Protein AF-A0A839RV53-F1 (afdb_monomer_lite)

Structure (mmCIF, N/CA/C/O backbone):
data_AF-A0A839RV53-F1
#
_entry.id   AF-A0A839RV53-F1
#
loop_
_atom_site.group_PDB
_atom_site.id
_atom_site.type_symbol
_atom_site.label_atom_id
_atom_site.label_alt_id
_atom_site.label_comp_id
_atom_site.label_asym_id
_atom_site.label_entity_id
_atom_site.label_seq_id
_atom_site.pdbx_PDB_ins_code
_atom_site.Cartn_x
_atom_site.Cartn_y
_atom_site.Cartn_z
_atom_site.occupancy
_atom_site.B_iso_or_equiv
_atom_site.auth_seq_id
_atom_site.auth_comp_id
_atom_site.auth_asym_id
_atom_site.auth_atom_id
_atom_site.pdbx_PDB_model_num
ATOM 1 N N . MET A 1 1 ? 11.756 -8.409 -1.465 1.00 58.66 1 MET A N 1
ATOM 2 C CA . MET A 1 1 ? 12.170 -7.596 -2.632 1.00 58.66 1 MET A CA 1
ATOM 3 C C . MET A 1 1 ? 13.179 -8.394 -3.461 1.00 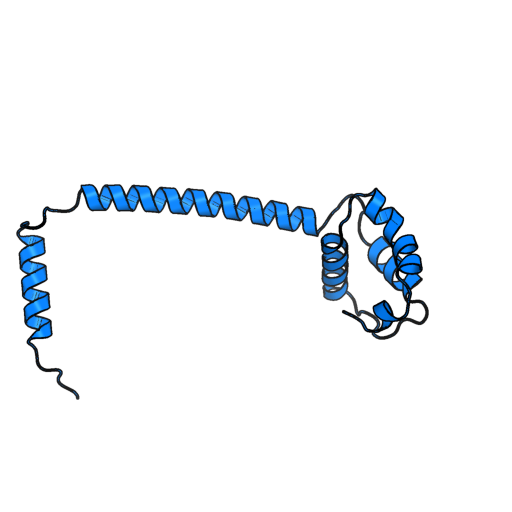58.66 1 MET A C 1
ATOM 5 O O . MET A 1 1 ? 14.155 -8.849 -2.869 1.00 58.66 1 MET A O 1
ATOM 9 N N . PRO A 1 2 ? 12.946 -8.627 -4.766 1.00 64.12 2 PRO A N 1
ATOM 10 C CA . PRO A 1 2 ? 13.819 -9.462 -5.598 1.00 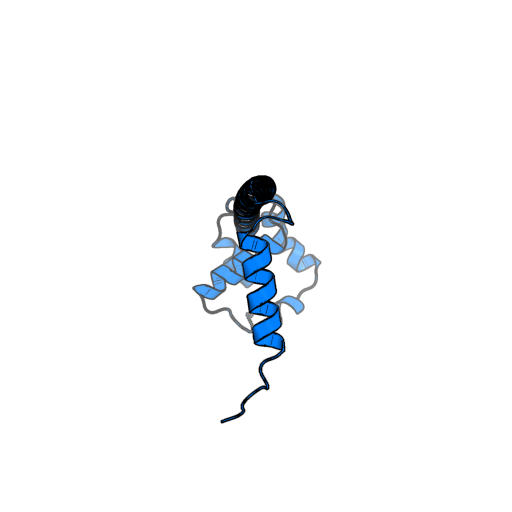64.12 2 PRO A CA 1
ATOM 11 C C . PRO A 1 2 ? 15.296 -9.003 -5.653 1.00 64.12 2 PRO A C 1
ATOM 13 O O . PRO A 1 2 ? 15.554 -7.802 -5.769 1.00 64.12 2 PRO A O 1
ATOM 16 N N . PRO A 1 3 ? 16.283 -9.925 -5.634 1.00 69.31 3 PRO A N 1
ATOM 17 C CA . PRO A 1 3 ? 17.712 -9.581 -5.591 1.00 69.31 3 PRO A CA 1
ATOM 18 C C . PRO A 1 3 ? 18.219 -8.752 -6.779 1.00 69.31 3 PRO A C 1
ATOM 20 O O . PRO A 1 3 ? 19.126 -7.935 -6.625 1.00 69.31 3 PRO A O 1
ATOM 23 N N . TRP A 1 4 ? 17.632 -8.928 -7.967 1.00 74.56 4 TRP A N 1
ATOM 24 C CA . TRP A 1 4 ? 18.033 -8.208 -9.180 1.00 74.56 4 TRP A CA 1
ATOM 25 C C . TRP A 1 4 ? 17.764 -6.704 -9.114 1.00 74.56 4 TRP A C 1
ATOM 27 O O . TRP A 1 4 ? 18.450 -5.937 -9.788 1.00 74.56 4 TRP A O 1
ATOM 37 N N . ILE A 1 5 ? 16.839 -6.262 -8.258 1.00 68.44 5 ILE A N 1
ATOM 38 C CA . ILE A 1 5 ? 16.544 -4.836 -8.086 1.00 68.44 5 ILE A CA 1
ATOM 39 C C . ILE A 1 5 ? 17.759 -4.094 -7.505 1.00 68.44 5 ILE A C 1
ATOM 41 O O . ILE A 1 5 ? 18.023 -2.942 -7.845 1.00 68.44 5 ILE A O 1
ATOM 45 N N . ARG A 1 6 ? 18.578 -4.781 -6.700 1.00 70.94 6 ARG A N 1
ATOM 46 C CA . ARG A 1 6 ? 19.777 -4.208 -6.068 1.00 70.94 6 ARG A CA 1
ATOM 47 C C . ARG A 1 6 ? 20.990 -4.113 -7.000 1.00 70.94 6 ARG A C 1
ATOM 49 O O . ARG A 1 6 ? 21.972 -3.483 -6.628 1.00 70.94 6 ARG A O 1
ATOM 56 N N . ARG A 1 7 ? 20.945 -4.728 -8.192 1.00 77.75 7 ARG A N 1
ATOM 57 C CA . ARG A 1 7 ? 22.079 -4.752 -9.139 1.00 77.75 7 ARG A CA 1
ATOM 58 C C . ARG A 1 7 ? 22.288 -3.429 -9.881 1.00 77.75 7 ARG A C 1
ATOM 60 O O . ARG A 1 7 ? 23.376 -3.201 -10.397 1.00 77.75 7 ARG A O 1
ATOM 67 N N . HIS A 1 8 ? 21.270 -2.571 -9.948 1.00 81.88 8 HIS A N 1
ATOM 68 C CA . HIS A 1 8 ? 21.345 -1.285 -10.641 1.00 81.88 8 HIS A CA 1
ATOM 69 C C . HIS A 1 8 ? 21.382 -0.111 -9.659 1.00 81.88 8 HIS A C 1
ATOM 71 O O . HIS A 1 8 ? 20.738 -0.130 -8.610 1.00 81.88 8 HIS A O 1
ATOM 77 N N . GLY A 1 9 ? 22.136 0.929 -10.021 1.00 82.50 9 GLY A N 1
ATOM 78 C CA . GLY A 1 9 ? 22.252 2.152 -9.230 1.00 82.50 9 GLY A CA 1
ATOM 79 C C . GLY A 1 9 ? 20.980 3.007 -9.249 1.00 82.50 9 GLY A C 1
ATOM 80 O O . GLY A 1 9 ? 20.161 2.921 -10.167 1.00 82.50 9 GLY A O 1
ATOM 81 N N . LYS A 1 10 ? 20.850 3.891 -8.252 1.00 83.94 10 LYS A N 1
ATOM 82 C CA . LYS A 1 10 ? 19.685 4.776 -8.055 1.00 83.94 10 LYS A CA 1
ATOM 83 C C . LYS A 1 10 ? 19.319 5.577 -9.312 1.00 83.94 10 LYS A C 1
ATOM 85 O O . LYS A 1 10 ? 18.148 5.662 -9.654 1.00 83.94 10 LYS A O 1
ATOM 90 N N . THR A 1 11 ? 20.306 6.094 -10.045 1.00 87.62 11 THR A N 1
ATOM 91 C CA . THR A 1 11 ? 20.090 6.888 -11.269 1.00 87.62 11 THR A CA 1
ATOM 92 C C . THR A 1 11 ? 19.438 6.086 -12.396 1.00 87.62 11 THR A C 1
ATOM 94 O O . THR A 1 11 ? 18.625 6.619 -13.147 1.00 87.62 11 THR A O 1
ATOM 97 N N . ALA A 1 12 ? 19.773 4.799 -12.525 1.00 87.06 12 ALA A N 1
ATOM 98 C CA . ALA A 1 12 ? 19.181 3.940 -13.546 1.00 87.06 12 ALA A CA 1
ATOM 99 C C . ALA A 1 12 ? 17.702 3.665 -13.241 1.00 87.06 12 ALA A C 1
ATOM 101 O O . ALA A 1 12 ? 16.863 3.762 -14.134 1.00 87.06 12 ALA A O 1
ATOM 102 N N . TRP A 1 13 ? 17.379 3.417 -11.969 1.00 88.38 13 TRP A N 1
ATOM 103 C CA . TRP A 1 13 ? 15.998 3.271 -11.514 1.00 88.38 13 TRP A CA 1
ATOM 104 C C . TRP A 1 13 ? 15.198 4.565 -11.632 1.00 88.38 13 TRP A C 1
ATOM 106 O O . TRP A 1 13 ? 14.071 4.532 -12.112 1.00 88.38 13 TRP A O 1
ATOM 116 N N . ALA A 1 14 ? 15.793 5.710 -11.288 1.00 89.19 14 ALA A N 1
ATOM 117 C CA . ALA A 1 14 ? 15.137 7.009 -11.402 1.00 89.19 14 ALA A CA 1
ATOM 118 C C . ALA A 1 14 ? 14.647 7.286 -12.834 1.00 89.19 14 ALA A C 1
ATOM 120 O O . ALA A 1 14 ? 13.536 7.769 -13.013 1.00 89.19 14 ALA A O 1
ATOM 121 N N . ARG A 1 15 ? 15.421 6.910 -13.863 1.00 91.56 15 ARG A N 1
ATOM 122 C CA . ARG A 1 15 ? 14.995 7.052 -15.268 1.00 91.56 15 ARG A CA 1
ATOM 123 C C . ARG A 1 15 ? 13.798 6.174 -15.627 1.00 91.56 15 ARG A C 1
ATOM 125 O O . ARG A 1 15 ? 12.942 6.610 -16.386 1.00 91.56 15 ARG A O 1
ATOM 132 N N . VAL A 1 16 ? 13.748 4.948 -15.108 1.00 91.31 16 VAL A N 1
ATOM 133 C CA . VAL A 1 16 ? 12.625 4.026 -15.347 1.00 91.31 16 VAL A CA 1
ATOM 134 C C . VAL A 1 16 ? 11.356 4.526 -14.658 1.00 91.31 16 VAL A C 1
ATOM 136 O O . VAL A 1 16 ? 10.275 4.415 -15.226 1.00 91.31 16 VAL A O 1
ATOM 139 N N . LEU A 1 17 ? 11.498 5.093 -13.459 1.00 92.12 17 LEU A N 1
ATOM 140 C CA . LEU A 1 17 ? 10.383 5.534 -12.621 1.00 92.12 17 LEU A CA 1
ATOM 141 C C . LEU A 1 17 ? 9.908 6.963 -12.923 1.00 92.12 17 LEU A C 1
ATOM 143 O O . LEU A 1 17 ? 8.800 7.316 -12.534 1.00 92.12 17 LEU A O 1
ATOM 147 N N . ALA A 1 18 ? 10.700 7.776 -13.629 1.00 93.12 18 ALA A N 1
ATOM 148 C CA . ALA A 1 18 ? 10.371 9.172 -13.926 1.00 93.12 18 ALA A CA 1
ATOM 149 C C . ALA A 1 18 ? 8.960 9.390 -14.523 1.00 93.12 18 ALA A C 1
ATOM 151 O O . ALA A 1 18 ? 8.291 10.318 -14.072 1.00 93.12 18 ALA A O 1
ATOM 152 N N . PRO A 1 19 ? 8.457 8.556 -15.460 1.00 91.00 19 PRO A N 1
ATOM 153 C CA . PRO A 1 19 ? 7.095 8.710 -15.978 1.00 91.00 19 PRO A CA 1
ATOM 154 C C . PRO A 1 19 ? 6.010 8.508 -14.911 1.00 91.00 19 PRO A C 1
ATOM 156 O O . PRO A 1 19 ? 5.027 9.239 -14.889 1.00 91.00 19 PRO A O 1
ATOM 159 N N . PHE A 1 20 ? 6.208 7.559 -13.995 1.00 90.81 20 PHE A N 1
ATOM 160 C CA . PHE A 1 20 ? 5.267 7.259 -12.911 1.00 90.81 20 PHE A CA 1
ATOM 161 C C . PHE A 1 20 ? 5.263 8.378 -11.868 1.00 90.81 20 PHE A C 1
ATOM 163 O O . PHE A 1 20 ? 4.208 8.817 -11.428 1.00 90.81 20 PHE A O 1
ATOM 170 N N . VAL A 1 21 ? 6.440 8.924 -11.547 1.00 90.31 21 VAL A N 1
ATOM 171 C CA . VAL A 1 21 ? 6.549 10.102 -10.674 1.00 90.31 21 VAL A CA 1
ATOM 172 C C . VAL A 1 21 ? 5.857 11.317 -11.300 1.00 90.31 21 VAL A C 1
ATOM 174 O O . VAL A 1 21 ? 5.167 12.051 -10.599 1.00 90.31 21 VAL A O 1
ATOM 177 N N . ALA A 1 22 ? 5.984 11.518 -12.617 1.00 90.31 22 ALA A N 1
ATOM 178 C CA . ALA A 1 22 ? 5.246 12.565 -13.327 1.00 90.31 22 ALA A CA 1
ATOM 179 C C . ALA A 1 22 ? 3.722 12.343 -13.275 1.00 90.31 22 ALA A C 1
ATOM 181 O O . ALA A 1 22 ? 2.968 13.309 -13.196 1.00 90.31 22 ALA A O 1
ATOM 182 N N . ALA A 1 23 ? 3.279 11.083 -13.232 1.00 89.88 23 ALA A N 1
ATOM 183 C CA . ALA A 1 23 ? 1.897 10.685 -12.964 1.00 89.88 23 ALA A CA 1
ATOM 184 C C . ALA A 1 23 ? 1.533 10.672 -11.460 1.00 89.88 23 ALA A C 1
ATOM 186 O O . ALA A 1 23 ? 0.488 10.155 -11.078 1.00 89.88 23 ALA A O 1
ATOM 187 N N . GLN A 1 24 ? 2.375 11.249 -10.594 1.00 90.69 24 GLN A N 1
ATOM 188 C CA . GLN A 1 24 ? 2.172 11.340 -9.142 1.00 90.69 24 GLN A CA 1
ATOM 189 C C . GLN A 1 24 ? 2.080 9.992 -8.411 1.00 90.69 24 GLN A C 1
ATOM 191 O O . GLN A 1 24 ? 1.435 9.906 -7.360 1.00 90.69 24 GLN A O 1
ATOM 196 N N . TRP A 1 25 ? 2.716 8.951 -8.945 1.00 92.44 25 TRP A N 1
ATOM 197 C CA . TRP A 1 25 ? 2.915 7.699 -8.224 1.00 92.44 25 TRP A CA 1
ATOM 198 C C . TRP A 1 25 ? 4.002 7.866 -7.170 1.00 92.44 25 TRP A C 1
ATOM 200 O O . TRP A 1 25 ? 5.052 8.470 -7.426 1.00 92.44 25 TRP A O 1
ATOM 210 N N . ASP A 1 26 ? 3.773 7.278 -6.004 1.00 89.88 26 ASP A N 1
ATOM 211 C CA . ASP A 1 26 ? 4.773 7.167 -4.951 1.00 89.88 26 ASP A CA 1
ATOM 212 C C . ASP A 1 26 ? 5.402 5.760 -4.890 1.00 89.88 26 ASP A C 1
ATOM 214 O O . ASP A 1 26 ? 5.180 4.891 -5.738 1.00 89.88 26 ASP A O 1
ATOM 218 N N . ALA A 1 27 ? 6.268 5.537 -3.899 1.00 86.69 27 ALA A N 1
ATOM 219 C CA . ALA A 1 27 ? 6.924 4.245 -3.719 1.00 86.69 27 ALA A CA 1
ATOM 220 C C . ALA A 1 27 ? 5.944 3.121 -3.332 1.00 86.69 27 ALA A C 1
ATOM 222 O O . ALA A 1 27 ? 6.199 1.962 -3.672 1.00 86.69 27 ALA A O 1
ATOM 223 N N . ASP A 1 28 ? 4.848 3.451 -2.645 1.00 87.06 28 ASP A N 1
ATOM 224 C CA . ASP A 1 28 ? 3.835 2.485 -2.231 1.00 87.06 28 ASP A CA 1
ATOM 225 C C . ASP A 1 28 ? 2.997 2.045 -3.434 1.00 87.06 28 ASP A C 1
ATOM 227 O O . ASP A 1 28 ? 2.732 0.851 -3.567 1.00 87.06 28 ASP A O 1
ATOM 231 N N . ASP A 1 29 ? 2.657 2.964 -4.346 1.00 89.81 29 ASP A N 1
ATOM 232 C CA . ASP A 1 29 ? 1.956 2.654 -5.600 1.00 89.81 29 ASP A CA 1
ATOM 233 C C . ASP A 1 29 ? 2.758 1.646 -6.437 1.00 89.81 29 ASP A C 1
ATOM 235 O O . ASP A 1 29 ? 2.229 0.632 -6.894 1.00 89.81 29 ASP A O 1
ATOM 239 N N . ILE A 1 30 ? 4.073 1.859 -6.561 1.00 89.25 30 ILE A N 1
ATOM 240 C CA . ILE A 1 30 ? 4.977 0.930 -7.257 1.00 89.25 30 ILE A CA 1
ATOM 241 C C . ILE A 1 30 ? 5.038 -0.431 -6.546 1.00 89.25 30 ILE A C 1
ATOM 243 O O . ILE A 1 30 ? 5.066 -1.479 -7.196 1.00 89.25 30 ILE A O 1
ATOM 247 N N . ALA A 1 31 ? 5.082 -0.438 -5.211 1.00 87.88 31 ALA A N 1
ATOM 248 C CA . ALA A 1 31 ? 5.131 -1.670 -4.431 1.00 87.88 31 ALA A CA 1
ATOM 249 C C . ALA A 1 31 ? 3.816 -2.460 -4.490 1.00 87.88 31 ALA A C 1
ATOM 251 O O . ALA A 1 31 ? 3.849 -3.690 -4.441 1.00 87.88 31 ALA A O 1
ATOM 252 N N . GLU A 1 32 ? 2.675 -1.777 -4.562 1.00 89.31 32 GLU A N 1
ATOM 253 C CA . GLU A 1 32 ? 1.361 -2.393 -4.730 1.00 89.31 32 GLU A CA 1
ATOM 254 C C . GLU A 1 32 ? 1.189 -2.945 -6.144 1.00 89.31 32 GLU A C 1
ATOM 256 O O . GLU A 1 32 ? 0.882 -4.123 -6.279 1.00 89.31 32 GLU A O 1
ATOM 261 N N . ALA A 1 33 ? 1.517 -2.175 -7.186 1.00 90.12 33 ALA A N 1
ATOM 262 C CA . ALA A 1 33 ? 1.472 -2.653 -8.571 1.00 90.12 33 ALA A CA 1
ATOM 263 C C . ALA A 1 33 ? 2.316 -3.928 -8.765 1.00 90.12 33 ALA A C 1
ATOM 265 O O . ALA A 1 33 ? 1.894 -4.896 -9.392 1.00 90.12 33 ALA A O 1
ATOM 266 N N . LEU A 1 34 ? 3.506 -3.986 -8.158 1.00 88.69 34 LEU A N 1
ATOM 267 C CA . LEU A 1 34 ? 4.332 -5.196 -8.187 1.00 88.69 34 LEU A CA 1
ATOM 268 C C . LEU A 1 34 ? 3.720 -6.380 -7.428 1.00 88.69 34 LEU A C 1
ATOM 270 O O . LEU A 1 34 ? 3.925 -7.524 -7.839 1.00 88.69 34 LEU A O 1
ATOM 274 N N . ARG A 1 35 ? 3.024 -6.128 -6.314 1.00 88.38 35 ARG A N 1
ATOM 275 C CA . ARG A 1 35 ? 2.323 -7.174 -5.558 1.00 88.38 35 ARG A CA 1
ATOM 276 C C . ARG A 1 35 ? 1.140 -7.707 -6.350 1.00 88.38 35 ARG A C 1
ATOM 278 O O . ARG A 1 35 ? 1.040 -8.921 -6.486 1.00 88.38 35 ARG A O 1
ATOM 285 N N . ASP A 1 36 ? 0.326 -6.823 -6.911 1.00 90.31 36 ASP A N 1
ATOM 286 C CA . ASP A 1 36 ? -0.833 -7.180 -7.725 1.00 90.31 36 ASP A CA 1
ATOM 287 C C . ASP A 1 36 ? -0.426 -7.982 -8.969 1.00 90.31 36 ASP A C 1
ATOM 289 O O . ASP A 1 36 ? -0.915 -9.089 -9.200 1.00 90.31 36 ASP A O 1
ATOM 293 N N . TYR A 1 37 ? 0.605 -7.523 -9.689 1.00 90.44 37 TYR A N 1
ATOM 294 C CA . TYR A 1 37 ? 1.164 -8.270 -10.816 1.00 90.44 37 TYR A CA 1
ATOM 295 C C . TYR A 1 37 ? 1.568 -9.699 -10.418 1.00 90.44 37 TYR A C 1
ATOM 297 O O . TYR A 1 37 ? 1.281 -10.650 -11.146 1.00 90.44 37 TYR A O 1
ATOM 305 N N . ALA A 1 38 ? 2.203 -9.864 -9.252 1.00 90.12 38 ALA A N 1
ATOM 306 C CA . ALA A 1 38 ? 2.680 -11.155 -8.758 1.00 90.12 38 ALA A CA 1
ATOM 307 C C . ALA A 1 38 ? 1.562 -12.125 -8.330 1.00 90.12 38 ALA A C 1
ATOM 309 O O . ALA A 1 38 ? 1.829 -13.320 -8.211 1.00 90.12 38 ALA A O 1
ATOM 310 N N . ILE A 1 39 ? 0.332 -11.647 -8.107 1.00 90.81 39 ILE A N 1
ATOM 311 C CA . ILE A 1 39 ? -0.828 -12.514 -7.836 1.00 90.81 39 ILE A CA 1
ATOM 312 C C . ILE A 1 39 ? -1.212 -13.284 -9.105 1.00 90.81 39 ILE A C 1
ATOM 314 O O . ILE A 1 39 ? -1.513 -14.475 -9.038 1.00 90.81 39 ILE A O 1
ATOM 318 N N . GLY A 1 40 ? -1.177 -12.616 -10.261 1.00 88.69 40 GLY A N 1
ATOM 319 C CA . GLY A 1 40 ? -1.568 -13.199 -11.549 1.00 88.69 40 GLY A CA 1
ATOM 320 C C . GLY A 1 40 ? -0.414 -13.740 -12.394 1.00 88.69 40 GLY A C 1
ATOM 321 O O . GLY A 1 40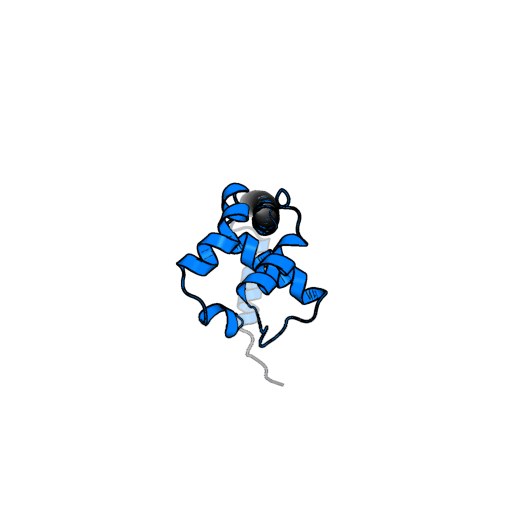 ? -0.653 -14.472 -13.352 1.00 88.69 40 GLY A O 1
ATOM 322 N N . HIS A 1 41 ? 0.834 -13.391 -12.069 1.00 91.06 41 HIS A N 1
ATOM 323 C CA . HIS A 1 41 ? 1.981 -13.659 -12.933 1.00 91.06 41 HIS A CA 1
ATOM 324 C C . HIS A 1 41 ? 3.185 -14.203 -12.173 1.00 91.06 41 HIS A C 1
ATOM 326 O O . HIS A 1 41 ? 3.529 -13.773 -11.072 1.00 91.06 41 HIS A O 1
ATOM 332 N N . TYR A 1 42 ? 3.917 -15.097 -12.836 1.00 88.19 42 TYR A N 1
ATOM 333 C CA . TYR A 1 42 ? 5.219 -15.531 -12.356 1.00 88.19 42 TYR A CA 1
ATOM 334 C C . TYR A 1 42 ? 6.259 -14.409 -12.503 1.00 88.19 42 TYR A C 1
ATOM 336 O O . TYR A 1 42 ? 6.552 -13.942 -13.609 1.00 88.19 42 TYR A O 1
ATOM 344 N N . VAL A 1 43 ? 6.857 -14.000 -11.381 1.00 88.19 43 VAL A N 1
ATOM 345 C CA . VAL A 1 43 ? 7.913 -12.981 -11.350 1.00 88.19 43 VAL A CA 1
ATOM 346 C C . VAL A 1 43 ? 9.282 -13.635 -11.496 1.00 88.19 43 VAL A C 1
ATOM 348 O O . VAL A 1 43 ? 9.679 -14.484 -10.698 1.00 88.19 43 VAL A O 1
ATOM 351 N N . LEU A 1 44 ? 10.051 -13.193 -12.493 1.00 86.81 44 LEU A N 1
ATOM 352 C CA . LEU A 1 44 ? 11.393 -13.714 -12.729 1.00 86.81 44 LEU A CA 1
ATOM 353 C C . LEU A 1 44 ? 12.326 -13.400 -11.551 1.00 86.81 44 LEU A C 1
ATOM 355 O O . LEU A 1 44 ? 12.521 -12.247 -11.155 1.00 86.81 44 LEU A O 1
ATOM 359 N N . SER A 1 45 ? 12.978 -14.443 -11.039 1.00 82.12 45 SER A N 1
ATOM 360 C CA . SER A 1 45 ? 13.970 -14.345 -9.963 1.00 82.12 45 SER A CA 1
ATOM 361 C C . SER A 1 45 ? 15.298 -13.729 -10.419 1.00 82.12 45 SER A C 1
ATOM 363 O O . SER A 1 45 ? 16.031 -13.172 -9.599 1.00 82.12 45 SER A O 1
ATOM 365 N N . SER A 1 46 ? 15.619 -13.792 -11.718 1.00 84.69 46 SER A N 1
ATOM 366 C CA . SER A 1 46 ? 16.807 -13.159 -12.308 1.00 84.69 46 SER A CA 1
ATOM 367 C C . SER A 1 46 ? 16.587 -12.786 -13.787 1.00 84.69 46 SER A C 1
ATOM 369 O O . SER A 1 46 ? 17.006 -13.516 -14.686 1.00 84.69 46 SER A O 1
ATOM 371 N N . PRO A 1 47 ? 15.906 -11.664 -14.080 1.00 87.38 47 PRO A N 1
ATOM 372 C CA . PRO A 1 47 ? 15.742 -11.183 -15.446 1.00 87.38 47 PRO A CA 1
ATOM 373 C C . PRO A 1 47 ? 17.088 -10.716 -16.018 1.00 87.38 47 PRO A C 1
ATOM 375 O O . PRO A 1 47 ? 17.853 -10.018 -15.350 1.00 87.38 47 PRO A O 1
ATOM 378 N N . ARG A 1 48 ? 17.361 -11.051 -17.288 1.00 87.62 48 ARG A N 1
ATOM 379 C CA . ARG A 1 48 ? 18.572 -10.604 -18.007 1.00 87.62 48 ARG A CA 1
ATOM 380 C C . ARG A 1 48 ? 18.639 -9.074 -18.128 1.00 87.62 48 ARG A C 1
ATOM 382 O O . ARG A 1 48 ? 19.719 -8.506 -18.030 1.00 87.62 48 ARG A O 1
ATOM 389 N N . ASN A 1 49 ? 17.491 -8.417 -18.307 1.00 89.56 49 ASN A N 1
ATOM 390 C CA . ASN A 1 49 ? 17.357 -6.959 -18.301 1.00 89.56 49 ASN A CA 1
ATOM 391 C C . ASN A 1 49 ? 16.359 -6.530 -17.218 1.00 89.56 49 ASN A C 1
ATOM 393 O O . ASN A 1 49 ? 15.161 -6.436 -17.469 1.00 89.56 49 ASN A O 1
ATOM 397 N N . ALA A 1 50 ? 16.861 -6.277 -16.011 1.00 89.12 50 ALA A N 1
ATOM 398 C CA . ALA A 1 50 ? 16.044 -5.903 -14.859 1.00 89.12 50 ALA A CA 1
ATOM 399 C C . ALA A 1 50 ? 15.310 -4.561 -15.029 1.00 89.12 50 ALA A C 1
ATOM 401 O O . ALA A 1 50 ? 14.147 -4.456 -14.650 1.00 89.12 50 ALA A O 1
ATOM 402 N N . LEU A 1 51 ? 15.964 -3.550 -15.613 1.00 90.62 51 LEU A N 1
ATOM 403 C CA . LEU A 1 51 ? 15.358 -2.229 -15.830 1.00 90.62 51 LEU A CA 1
ATOM 404 C C . LEU A 1 51 ? 14.189 -2.315 -16.816 1.00 90.62 51 LEU A C 1
ATOM 406 O O . LEU A 1 51 ? 13.103 -1.809 -16.543 1.00 90.62 51 LEU A O 1
ATOM 410 N N . GLY A 1 52 ? 14.414 -2.983 -17.952 1.00 91.12 52 GLY A N 1
ATOM 411 C CA . GLY A 1 52 ? 13.384 -3.198 -18.964 1.00 91.12 52 GLY A CA 1
ATOM 412 C C . GLY A 1 52 ? 12.241 -4.068 -18.450 1.00 91.12 52 GLY A C 1
ATOM 413 O O . GLY A 1 52 ? 11.086 -3.755 -18.711 1.00 91.12 52 GLY A O 1
ATOM 414 N N . TYR A 1 53 ? 12.557 -5.103 -17.668 1.00 92.25 53 TYR A N 1
ATOM 415 C CA . TYR A 1 53 ? 11.562 -5.996 -17.080 1.00 92.25 53 TYR A CA 1
ATOM 416 C C . TYR A 1 53 ? 10.658 -5.287 -16.068 1.00 92.25 53 TYR A C 1
ATOM 418 O O . TYR A 1 53 ? 9.439 -5.422 -16.130 1.00 92.25 53 TYR A O 1
ATOM 426 N N . LEU A 1 54 ? 11.231 -4.476 -15.169 1.00 90.62 54 LEU A N 1
ATOM 427 C CA . LEU A 1 54 ? 10.411 -3.672 -14.264 1.00 90.62 54 LEU A CA 1
ATOM 428 C C . LEU A 1 54 ? 9.513 -2.716 -15.054 1.00 90.62 54 LEU A C 1
ATOM 430 O O . LEU A 1 54 ? 8.323 -2.633 -14.779 1.00 90.62 54 LEU A O 1
ATOM 434 N N . ARG A 1 55 ? 10.068 -2.031 -16.062 1.00 91.88 55 ARG A N 1
ATOM 435 C CA . ARG A 1 55 ? 9.291 -1.123 -16.910 1.00 91.88 55 ARG A CA 1
ATOM 436 C C . ARG A 1 55 ? 8.141 -1.842 -17.616 1.00 91.88 55 ARG A C 1
ATOM 438 O O . ARG A 1 55 ? 7.049 -1.297 -17.668 1.00 91.88 55 ARG A O 1
ATOM 445 N N . SER A 1 56 ? 8.367 -3.045 -18.148 1.00 94.06 56 SER A N 1
ATOM 446 C CA . SER A 1 56 ? 7.310 -3.804 -18.824 1.00 94.06 56 SER A CA 1
ATOM 447 C C . SER A 1 56 ? 6.202 -4.232 -17.872 1.00 94.06 56 SER A C 1
ATOM 449 O O . SER A 1 56 ? 5.050 -4.194 -18.277 1.00 94.06 56 SER A O 1
ATOM 451 N N . ILE A 1 57 ? 6.540 -4.594 -16.627 1.00 92.56 57 ILE A N 1
ATOM 452 C CA . ILE A 1 57 ? 5.535 -4.880 -15.597 1.00 92.56 57 ILE A CA 1
ATOM 453 C C . ILE A 1 57 ? 4.728 -3.619 -15.303 1.00 92.56 57 ILE A C 1
ATOM 455 O O . ILE A 1 57 ? 3.513 -3.638 -15.380 1.00 92.56 57 ILE A O 1
ATOM 459 N N . LEU A 1 58 ? 5.388 -2.501 -15.003 1.00 91.81 58 LEU A N 1
ATOM 460 C CA . LEU A 1 58 ? 4.671 -1.282 -14.628 1.00 91.81 58 LEU A CA 1
ATOM 461 C C . LEU A 1 58 ? 3.809 -0.722 -15.772 1.00 91.81 58 LEU A C 1
ATOM 463 O O . LEU A 1 58 ? 2.769 -0.132 -15.516 1.00 91.81 58 LEU A O 1
ATOM 467 N N . ASN A 1 59 ? 4.195 -0.955 -17.028 1.00 92.00 59 ASN A N 1
ATOM 468 C CA . ASN A 1 59 ? 3.402 -0.576 -18.198 1.00 92.00 59 ASN A CA 1
ATOM 469 C C . ASN A 1 59 ? 2.103 -1.390 -18.372 1.00 92.00 59 ASN A C 1
ATOM 471 O O . ASN A 1 59 ? 1.320 -1.051 -19.256 1.00 92.00 59 ASN A O 1
ATOM 475 N N . THR A 1 60 ? 1.870 -2.464 -17.605 1.00 92.50 60 THR A N 1
ATOM 476 C CA . THR A 1 60 ? 0.571 -3.163 -17.625 1.00 92.50 60 THR A CA 1
ATOM 477 C C . THR A 1 60 ? -0.500 -2.426 -16.829 1.00 92.50 60 THR A C 1
ATOM 479 O O . THR A 1 60 ? -1.673 -2.763 -16.948 1.00 92.50 60 THR A O 1
ATOM 482 N N . PHE A 1 61 ? -0.100 -1.453 -16.011 1.00 90.06 61 PHE A N 1
ATOM 483 C CA . PHE A 1 61 ? -0.988 -0.658 -15.176 1.00 90.06 61 PHE A CA 1
ATOM 484 C C . PHE A 1 61 ? -1.297 0.677 -15.852 1.00 90.06 61 PHE A C 1
ATOM 486 O O . PHE A 1 61 ? -0.438 1.263 -16.518 1.00 90.06 61 PHE A O 1
ATOM 493 N N . ASP A 1 62 ? -2.520 1.169 -15.665 1.00 88.38 62 ASP A N 1
ATOM 494 C CA . ASP A 1 62 ? -2.878 2.520 -16.081 1.00 88.38 62 ASP A CA 1
ATOM 495 C C . ASP A 1 62 ? -2.181 3.535 -15.166 1.00 88.38 62 ASP A C 1
ATOM 497 O O . ASP A 1 62 ? -2.303 3.482 -13.947 1.00 88.38 62 ASP A O 1
ATOM 501 N N . LEU A 1 63 ? -1.461 4.490 -15.756 1.00 84.44 63 LEU A N 1
ATOM 502 C CA . LEU A 1 63 ? -0.765 5.549 -15.026 1.00 84.44 63 LEU A CA 1
ATOM 503 C C . LEU A 1 63 ? -1.713 6.454 -14.227 1.00 84.44 63 LEU A C 1
ATOM 505 O O . LEU A 1 63 ? -1.261 7.091 -13.276 1.00 84.44 63 LEU A O 1
ATOM 509 N N . GLN A 1 64 ? -2.991 6.539 -14.599 1.00 84.19 64 GLN A N 1
ATOM 510 C CA . GLN A 1 64 ? -3.985 7.309 -13.844 1.00 84.19 64 GLN A CA 1
ATOM 511 C C . GLN A 1 64 ? -4.559 6.533 -12.650 1.00 84.19 64 GLN A C 1
ATOM 513 O O . GLN A 1 64 ? -5.096 7.142 -11.723 1.00 84.19 64 GLN A O 1
ATOM 518 N N . ASP A 1 65 ? -4.412 5.209 -12.644 1.00 82.00 65 ASP A N 1
ATOM 519 C CA . ASP A 1 65 ? -4.941 4.323 -11.615 1.00 82.00 65 ASP A CA 1
ATOM 520 C C . ASP A 1 65 ? -3.866 4.036 -10.558 1.00 82.00 65 ASP A C 1
ATOM 522 O O . ASP A 1 65 ? -3.037 3.139 -10.706 1.00 82.00 65 ASP A O 1
ATOM 526 N N . ARG A 1 66 ? -3.824 4.872 -9.511 1.00 81.00 66 ARG A N 1
ATOM 527 C CA . ARG A 1 66 ? -2.809 4.819 -8.442 1.00 81.00 66 ARG A CA 1
ATOM 528 C C . ARG A 1 66 ? -3.225 3.834 -7.341 1.00 81.00 66 ARG A C 1
ATOM 530 O O . ARG A 1 66 ? -4.032 4.212 -6.477 1.00 81.00 66 ARG A O 1
ATOM 537 N N . PRO A 1 67 ? -2.675 2.606 -7.300 1.00 74.38 67 PRO A N 1
ATOM 538 C CA . PRO A 1 67 ? -3.270 1.529 -6.512 1.00 74.38 67 PRO A CA 1
ATOM 539 C C . PRO A 1 67 ? -3.185 1.778 -5.001 1.00 74.38 67 PRO A C 1
ATOM 541 O O . PRO A 1 67 ? -4.152 1.557 -4.269 1.00 74.38 67 PRO A O 1
ATOM 544 N N . ALA A 1 68 ? -2.060 2.305 -4.504 1.00 77.62 68 ALA A N 1
ATOM 545 C CA . ALA A 1 68 ? -1.900 2.568 -3.076 1.00 77.62 68 ALA A CA 1
ATOM 546 C C . ALA A 1 68 ? -2.678 3.815 -2.640 1.00 77.62 68 ALA A C 1
ATOM 548 O O . ALA A 1 68 ? -3.172 3.874 -1.512 1.00 77.62 68 ALA A O 1
ATOM 549 N N . ALA A 1 69 ? -2.841 4.812 -3.516 1.00 76.88 69 ALA A N 1
ATOM 550 C CA . ALA A 1 69 ? -3.726 5.946 -3.247 1.00 76.88 69 ALA A CA 1
ATOM 551 C C . ALA A 1 69 ? -5.185 5.504 -3.035 1.00 76.88 69 ALA A C 1
ATOM 553 O O . ALA A 1 69 ? -5.815 5.962 -2.078 1.00 76.88 69 ALA A O 1
ATOM 554 N N . ILE A 1 70 ? -5.687 4.580 -3.858 1.00 76.88 70 ILE A N 1
ATOM 555 C CA . ILE A 1 70 ? -7.038 4.014 -3.720 1.00 76.88 70 ILE A CA 1
ATOM 556 C C . ILE A 1 70 ? -7.161 3.234 -2.412 1.00 76.88 70 ILE A C 1
ATOM 558 O O . ILE A 1 70 ? -8.047 3.524 -1.609 1.00 76.88 70 ILE A O 1
ATOM 562 N N . ILE A 1 71 ? -6.223 2.323 -2.134 1.00 79.94 71 ILE A N 1
ATOM 563 C CA . ILE A 1 71 ? -6.230 1.532 -0.894 1.00 79.94 71 ILE A CA 1
ATOM 564 C C . ILE A 1 71 ? -6.204 2.439 0.345 1.00 79.94 71 ILE A C 1
ATOM 566 O O . ILE A 1 71 ? -6.930 2.196 1.311 1.00 79.94 71 ILE A O 1
ATOM 570 N N . ARG A 1 72 ? -5.401 3.512 0.338 1.00 80.31 72 ARG A N 1
ATOM 571 C CA . ARG A 1 72 ? -5.353 4.483 1.444 1.00 80.31 72 ARG A CA 1
ATOM 572 C C . ARG A 1 72 ? -6.663 5.255 1.590 1.00 80.31 72 ARG A C 1
ATOM 574 O O . ARG A 1 72 ? -7.105 5.456 2.720 1.00 80.31 72 ARG A O 1
ATOM 581 N N . ALA A 1 73 ? -7.293 5.656 0.486 1.00 80.56 73 ALA A N 1
ATOM 582 C CA . ALA A 1 73 ? -8.592 6.326 0.513 1.00 80.56 73 ALA A CA 1
ATOM 583 C C . ALA A 1 73 ? -9.686 5.410 1.089 1.00 80.56 73 ALA A C 1
ATOM 585 O O . ALA A 1 73 ? -10.436 5.825 1.973 1.00 80.56 73 ALA A O 1
ATOM 586 N N . GLU A 1 74 ? -9.721 4.142 0.672 1.00 82.56 74 GLU A N 1
ATOM 587 C CA . GLU A 1 74 ? -10.637 3.143 1.228 1.00 82.56 74 GLU A CA 1
ATOM 588 C C . GLU A 1 74 ? -10.382 2.886 2.716 1.00 82.56 74 GLU A C 1
ATOM 590 O O . GLU A 1 74 ? -11.318 2.812 3.515 1.00 82.56 74 GLU A O 1
ATOM 595 N N . ALA A 1 75 ? -9.115 2.757 3.116 1.00 82.50 75 ALA A N 1
ATOM 596 C CA . ALA A 1 75 ? -8.749 2.552 4.511 1.00 82.50 75 ALA A CA 1
ATOM 597 C C . ALA A 1 75 ? -9.172 3.743 5.384 1.00 82.50 75 ALA A C 1
ATOM 599 O O . ALA A 1 75 ? -9.705 3.534 6.475 1.00 82.50 75 ALA A O 1
ATOM 600 N N . ALA A 1 76 ? -8.992 4.971 4.889 1.00 84.12 76 ALA A N 1
ATOM 601 C CA . ALA A 1 76 ? -9.440 6.183 5.565 1.00 84.12 76 ALA A CA 1
ATOM 602 C C . ALA A 1 76 ? -10.970 6.215 5.713 1.00 84.12 76 ALA A C 1
ATOM 604 O O . ALA A 1 76 ? -11.459 6.480 6.810 1.00 84.12 76 ALA A O 1
ATOM 605 N N . ALA A 1 77 ? -11.721 5.863 4.664 1.00 83.88 77 ALA A N 1
ATOM 606 C CA . ALA A 1 77 ? -13.183 5.773 4.720 1.00 83.88 77 ALA A CA 1
ATOM 607 C C . ALA A 1 77 ? -13.670 4.710 5.726 1.00 83.88 77 ALA A C 1
ATOM 609 O O . ALA A 1 77 ? -14.584 4.944 6.513 1.00 83.88 77 ALA A O 1
ATOM 610 N N . ARG A 1 78 ? -13.011 3.548 5.791 1.00 85.00 78 ARG A N 1
ATOM 611 C CA . ARG A 1 78 ? -13.344 2.516 6.792 1.00 85.00 78 ARG A CA 1
ATOM 612 C C . ARG A 1 78 ? -12.998 2.940 8.220 1.00 85.00 78 ARG A C 1
ATOM 614 O O . ARG A 1 78 ? -13.589 2.425 9.173 1.00 85.00 78 ARG A O 1
ATOM 621 N N . ASP A 1 79 ? -11.999 3.800 8.399 1.00 86.06 79 ASP A N 1
ATOM 622 C CA . ASP A 1 79 ? -11.632 4.321 9.716 1.00 86.06 79 ASP A CA 1
ATOM 623 C C . ASP A 1 79 ? -12.632 5.380 10.195 1.00 86.06 79 ASP A C 1
ATOM 625 O O . ASP A 1 79 ? -13.042 5.350 11.357 1.00 86.06 79 ASP A O 1
ATOM 629 N N . THR A 1 80 ? -13.108 6.261 9.307 1.00 85.50 80 THR A N 1
ATOM 630 C CA . THR A 1 80 ? -14.149 7.243 9.652 1.00 85.50 80 THR A CA 1
ATOM 631 C C . THR A 1 80 ? -15.450 6.560 10.071 1.00 85.50 80 THR A C 1
ATOM 633 O O . THR A 1 80 ? -16.010 6.908 11.113 1.00 85.50 80 THR A O 1
ATOM 636 N N . GLU A 1 81 ? -15.886 5.528 9.344 1.00 87.94 81 GLU A N 1
ATOM 637 C CA . GLU A 1 81 ? -17.053 4.715 9.712 1.00 87.94 81 GLU A CA 1
ATOM 638 C C . GLU A 1 81 ? -16.875 4.027 11.072 1.00 87.94 81 GLU A C 1
ATOM 640 O O . GLU A 1 81 ? -17.771 4.052 11.923 1.00 87.94 81 GLU A O 1
ATOM 645 N N . ARG A 1 82 ? -15.693 3.443 11.319 1.00 87.62 82 ARG A N 1
ATOM 646 C CA . ARG A 1 82 ? -15.382 2.811 12.609 1.00 87.62 82 ARG A CA 1
ATOM 647 C C . ARG A 1 82 ? -15.447 3.804 13.761 1.00 87.62 82 ARG A C 1
ATOM 649 O O . ARG A 1 82 ? -16.028 3.476 14.795 1.00 87.62 82 ARG A O 1
ATOM 656 N N . ARG A 1 83 ? -14.886 5.004 13.594 1.00 88.50 83 ARG A N 1
ATOM 657 C CA . ARG A 1 83 ? -14.925 6.058 14.618 1.00 88.50 83 ARG A CA 1
ATOM 658 C C . ARG A 1 83 ? -16.353 6.512 14.904 1.00 88.50 83 ARG A C 1
ATOM 660 O O . ARG A 1 83 ? -16.722 6.603 16.072 1.00 88.50 83 ARG A O 1
ATOM 667 N N . ALA A 1 84 ? -17.171 6.712 13.870 1.00 90.44 84 ALA A N 1
ATOM 668 C CA . ALA A 1 84 ? -18.577 7.078 14.037 1.00 90.44 84 ALA A CA 1
ATOM 669 C C . ALA A 1 84 ? -19.350 6.016 14.838 1.00 90.44 84 ALA A C 1
ATOM 671 O O . ALA A 1 84 ? -20.060 6.341 15.790 1.00 90.44 84 ALA A O 1
ATOM 672 N N . LYS A 1 85 ? -19.145 4.732 14.521 1.00 90.12 85 LYS A N 1
ATOM 673 C CA . LYS A 1 85 ? -19.770 3.621 15.252 1.00 90.12 85 LYS A CA 1
ATOM 674 C C . LYS A 1 85 ? -19.291 3.528 16.704 1.00 90.12 85 LYS A C 1
ATOM 676 O O . LYS A 1 85 ? -20.086 3.251 17.598 1.00 90.12 85 LYS A O 1
ATOM 681 N N . GLN A 1 86 ? -18.002 3.755 16.960 1.00 88.38 86 GLN A N 1
ATOM 682 C CA . GLN A 1 86 ? -17.477 3.784 18.328 1.00 88.38 86 GLN A CA 1
ATOM 683 C C . GLN A 1 86 ? -18.091 4.917 19.152 1.00 88.38 86 GLN A C 1
ATOM 685 O O . GLN A 1 86 ? -18.405 4.706 20.321 1.00 88.38 86 GLN A O 1
ATOM 690 N N . GLU A 1 87 ? -18.297 6.089 18.555 1.00 90.19 87 GLU A N 1
ATOM 691 C CA . GLU A 1 87 ? -18.908 7.223 19.247 1.00 90.19 87 GLU A CA 1
ATOM 692 C C . GLU A 1 87 ? -20.387 6.978 19.576 1.00 90.19 87 GLU A C 1
ATOM 694 O O . GLU A 1 87 ? -20.833 7.251 20.693 1.00 90.19 87 GLU A O 1
ATOM 699 N N . GLN A 1 88 ? -21.129 6.359 18.652 1.00 90.75 88 GLN A N 1
ATOM 700 C CA . GLN A 1 88 ? -22.497 5.898 18.913 1.00 90.75 88 GLN A CA 1
ATOM 701 C C . GLN A 1 88 ? -22.537 4.929 20.098 1.00 90.75 88 GLN A C 1
ATOM 703 O O . GLN A 1 88 ? -23.286 5.147 21.048 1.00 90.75 88 GLN A O 1
ATOM 708 N N . LEU A 1 89 ? -21.669 3.912 20.101 1.00 88.88 89 LEU A N 1
ATOM 709 C CA . LEU A 1 89 ? -21.591 2.947 21.199 1.00 88.88 89 LEU A CA 1
ATOM 710 C C . LEU A 1 89 ? -21.217 3.608 22.532 1.00 88.88 89 LEU A C 1
ATOM 712 O O . LEU A 1 89 ? -21.755 3.227 23.569 1.00 88.88 89 LEU A O 1
ATOM 716 N N . ARG A 1 90 ? -20.322 4.604 22.527 1.00 87.75 90 ARG A N 1
ATOM 717 C CA . ARG A 1 90 ? -19.969 5.368 23.734 1.00 87.75 90 ARG A CA 1
ATOM 718 C C . ARG A 1 90 ? -21.154 6.157 24.268 1.00 87.75 90 ARG A C 1
ATOM 720 O O . ARG A 1 90 ? -21.397 6.121 25.471 1.00 87.75 90 ARG A O 1
ATOM 727 N N . THR A 1 91 ? -21.899 6.819 23.388 1.00 89.25 91 THR A N 1
ATOM 728 C CA . THR A 1 91 ? -23.084 7.597 23.766 1.00 89.25 91 THR A CA 1
ATOM 729 C C . THR A 1 91 ? -24.182 6.682 24.302 1.00 89.25 91 THR A C 1
ATOM 731 O O . THR A 1 91 ? -24.743 6.949 25.363 1.00 89.25 91 THR A O 1
ATOM 734 N N . GLU A 1 92 ? -24.440 5.553 23.638 1.00 88.25 92 GLU A N 1
ATOM 735 C CA . GLU A 1 92 ? -25.376 4.536 24.123 1.00 88.25 92 GLU A CA 1
ATOM 736 C C . GLU A 1 92 ? -24.965 3.992 25.492 1.00 88.25 92 GLU A C 1
ATOM 738 O O . GLU A 1 92 ? -25.801 3.844 26.384 1.00 88.25 92 GLU A O 1
ATOM 743 N N . TRP A 1 93 ? -23.678 3.702 25.682 1.00 78.25 93 TRP A N 1
ATOM 744 C CA . TRP A 1 93 ? -23.171 3.188 26.949 1.00 78.25 93 TRP A CA 1
ATOM 745 C C . TRP A 1 93 ? -23.270 4.231 28.065 1.00 78.25 93 TRP A C 1
ATOM 747 O O . TRP A 1 93 ? -23.707 3.906 29.169 1.00 78.25 93 TRP A O 1
ATOM 757 N N . ALA A 1 94 ? -22.952 5.494 27.772 1.00 83.38 94 ALA A N 1
ATOM 758 C CA . ALA A 1 94 ? -23.127 6.607 28.697 1.00 83.38 94 ALA A CA 1
ATOM 759 C C . ALA A 1 94 ? -24.603 6.800 29.081 1.00 83.38 94 ALA A C 1
ATOM 761 O O . ALA A 1 94 ? -24.908 6.913 30.266 1.00 83.38 94 ALA A O 1
ATOM 762 N N . ALA A 1 95 ? -25.527 6.749 28.116 1.00 85.12 95 ALA A N 1
ATOM 763 C CA . ALA A 1 95 ? -26.965 6.856 28.364 1.00 85.12 95 ALA A CA 1
ATOM 764 C C . ALA A 1 95 ? -27.500 5.689 29.210 1.00 85.12 95 ALA A C 1
ATOM 766 O O . ALA A 1 95 ? -28.266 5.897 30.156 1.00 85.12 95 ALA A O 1
ATOM 767 N N . ARG A 1 96 ? -27.056 4.456 28.926 1.00 78.38 96 ARG A N 1
ATOM 768 C CA . ARG A 1 96 ? -27.392 3.268 29.729 1.00 78.38 96 ARG A CA 1
ATOM 769 C C . ARG A 1 96 ? -26.855 3.375 31.154 1.00 78.38 96 ARG A C 1
ATOM 771 O O . ARG A 1 96 ? -27.574 3.044 32.091 1.00 78.38 96 ARG A O 1
ATOM 778 N N . ASN A 1 97 ? -25.627 3.860 31.325 1.00 78.69 97 ASN A N 1
ATOM 779 C CA . ASN A 1 97 ? -25.029 4.067 32.643 1.00 78.69 97 ASN A CA 1
ATOM 780 C C . ASN A 1 97 ? -25.719 5.191 33.424 1.00 78.69 97 ASN A C 1
ATOM 782 O O . ASN A 1 97 ? -25.941 5.035 34.621 1.00 78.69 97 ASN A O 1
ATOM 786 N N . ALA A 1 98 ? -26.101 6.285 32.763 1.00 77.31 98 ALA A N 1
ATOM 787 C CA . ALA A 1 98 ? -26.869 7.367 33.377 1.00 77.31 98 ALA A CA 1
ATOM 788 C C . ALA A 1 98 ? -28.267 6.900 33.820 1.00 77.31 98 ALA A C 1
ATOM 790 O O . ALA A 1 98 ? -28.770 7.339 34.849 1.00 77.31 98 ALA A O 1
ATOM 791 N N . SER A 1 99 ? -28.860 5.964 33.076 1.00 72.56 99 SER A N 1
ATOM 792 C CA . SER A 1 99 ? -30.153 5.343 33.397 1.00 72.56 99 SER A CA 1
ATOM 793 C C . SER A 1 99 ? -30.033 4.154 34.360 1.00 72.56 99 SER A C 1
ATOM 795 O O . SER A 1 99 ? -31.029 3.493 34.659 1.00 72.56 99 SER A O 1
ATOM 797 N N . ALA A 1 100 ? -28.823 3.825 34.823 1.00 74.31 100 ALA A N 1
ATOM 798 C CA . ALA A 1 100 ? -28.616 2.680 35.691 1.00 74.31 100 ALA A CA 1
ATOM 799 C C . ALA A 1 100 ? -29.190 2.947 37.087 1.00 74.31 100 ALA A C 1
ATOM 801 O O . ALA A 1 100 ? -29.040 4.030 37.651 1.00 74.31 100 ALA A O 1
ATOM 802 N N . ALA A 1 101 ? -29.804 1.916 37.671 1.00 68.00 101 ALA A N 1
ATOM 803 C CA . ALA A 1 101 ? -30.319 1.989 39.029 1.00 68.00 101 ALA A CA 1
ATOM 804 C C . ALA A 1 101 ? -29.208 2.421 40.003 1.00 68.00 101 ALA A C 1
ATOM 806 O O . ALA A 1 101 ? -28.088 1.898 39.942 1.00 68.00 101 ALA A O 1
ATOM 807 N N . GLY A 1 102 ? -29.533 3.370 40.889 1.00 73.81 102 GLY A N 1
ATOM 808 C CA . GLY A 1 102 ? -28.590 3.950 41.844 1.00 73.81 102 GLY A CA 1
ATOM 809 C C . GLY A 1 102 ? -27.872 2.895 42.690 1.00 73.81 102 GLY A C 1
ATOM 810 O O . GLY A 1 102 ? -28.315 1.748 42.809 1.00 73.81 102 GLY A O 1
ATOM 811 N N . GLU A 1 103 ? -26.748 3.275 43.294 1.00 72.88 103 GLU A N 1
ATOM 812 C CA . GLU A 1 103 ? -25.847 2.347 43.989 1.00 72.88 103 GLU A CA 1
ATOM 813 C C . GLU A 1 103 ? -26.525 1.523 45.101 1.00 72.88 103 GLU A C 1
ATOM 815 O O . GLU A 1 103 ? -26.188 0.355 45.296 1.00 72.88 103 GLU A O 1
ATOM 820 N N . ASN A 1 104 ? -27.542 2.096 45.749 1.00 78.69 104 ASN A N 1
ATOM 821 C CA . ASN A 1 104 ? -28.329 1.455 46.806 1.00 78.69 104 ASN A CA 1
ATOM 822 C C . ASN A 1 104 ? -29.632 0.809 46.311 1.00 78.69 104 ASN A C 1
ATOM 824 O O . ASN A 1 104 ? -30.497 0.476 47.115 1.00 78.69 104 ASN A O 1
ATOM 828 N N . SER A 1 105 ? -29.807 0.641 44.999 1.00 80.12 105 SER A N 1
ATOM 829 C CA . SER A 1 105 ? -31.003 -0.011 44.465 1.00 80.12 105 SER A CA 1
ATOM 830 C C . SER A 1 105 ? -31.111 -1.465 44.958 1.00 80.12 105 SER A C 1
ATOM 832 O O . SER A 1 105 ? -30.097 -2.176 44.982 1.00 80.12 105 SER A O 1
ATOM 834 N N . PRO A 1 106 ? -32.325 -1.947 45.297 1.00 79.69 106 PRO A N 1
ATOM 835 C CA . PRO A 1 106 ? -32.531 -3.308 45.802 1.00 79.69 106 PRO A CA 1
ATOM 836 C C . PRO A 1 106 ? -31.919 -4.391 44.900 1.00 79.69 106 PRO A C 1
ATOM 838 O O . PRO A 1 106 ? -31.302 -5.338 45.384 1.00 79.69 106 PRO A O 1
ATOM 841 N N . GLY A 1 107 ? -31.998 -4.210 43.576 1.00 79.31 107 GLY A N 1
ATOM 842 C CA . GLY A 1 107 ? -31.406 -5.129 42.599 1.00 79.31 107 GLY A CA 1
ATOM 843 C C . GLY A 1 107 ? -29.872 -5.190 42.645 1.00 79.31 107 GLY A C 1
ATOM 844 O O . GLY A 1 107 ? -29.301 -6.278 42.573 1.00 79.31 107 GLY A O 1
ATOM 845 N N . ARG A 1 108 ? -29.179 -4.052 42.817 1.00 77.25 108 ARG A N 1
ATOM 846 C CA . ARG A 1 108 ? -27.708 -4.040 42.950 1.00 77.25 108 ARG A CA 1
ATOM 847 C C . ARG A 1 108 ? -27.248 -4.616 44.285 1.00 77.25 108 ARG A C 1
ATOM 849 O O . ARG A 1 108 ? -26.219 -5.290 44.329 1.00 77.25 108 ARG A O 1
ATOM 856 N N . GLN A 1 109 ? -28.000 -4.379 45.358 1.00 85.81 109 GLN A N 1
ATOM 857 C CA . GLN A 1 109 ? -27.705 -4.960 46.667 1.00 85.81 109 GLN A CA 1
ATOM 858 C C . GLN A 1 109 ? -27.842 -6.487 46.648 1.00 85.81 109 GLN A C 1
ATOM 860 O O . GLN A 1 109 ? -26.925 -7.177 47.092 1.00 85.81 109 GLN A O 1
ATOM 865 N N . ALA A 1 110 ? -28.913 -7.015 46.046 1.00 82.38 110 ALA A N 1
ATOM 866 C CA . ALA A 1 110 ? -29.097 -8.455 45.866 1.00 82.38 110 ALA A CA 1
ATOM 867 C C . ALA A 1 110 ? -27.951 -9.084 45.047 1.00 82.38 110 A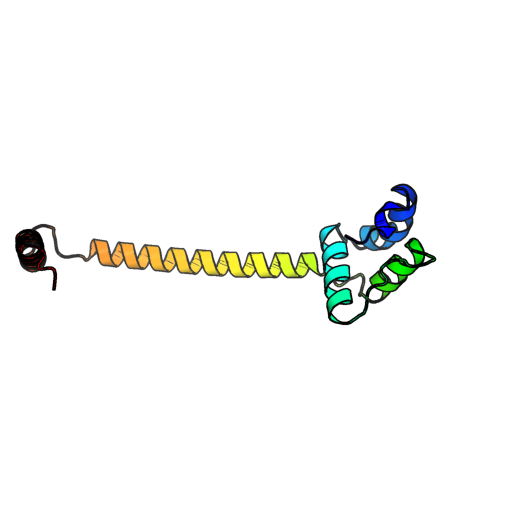LA A C 1
ATOM 869 O O . ALA A 1 110 ? -27.383 -10.098 45.448 1.00 82.38 110 ALA A O 1
ATOM 870 N N . ALA A 1 111 ? -27.530 -8.444 43.949 1.00 83.50 111 ALA A N 1
ATOM 871 C CA . ALA A 1 111 ? -26.401 -8.921 43.146 1.00 83.50 111 ALA A CA 1
ATOM 872 C C . ALA A 1 111 ? -25.072 -8.943 43.930 1.00 83.50 111 ALA A C 1
ATOM 874 O O . ALA A 1 111 ? -24.312 -9.908 43.831 1.00 83.50 111 ALA A O 1
ATOM 875 N N . ARG A 1 112 ? -24.796 -7.912 44.747 1.00 84.88 112 ARG A N 1
ATOM 876 C C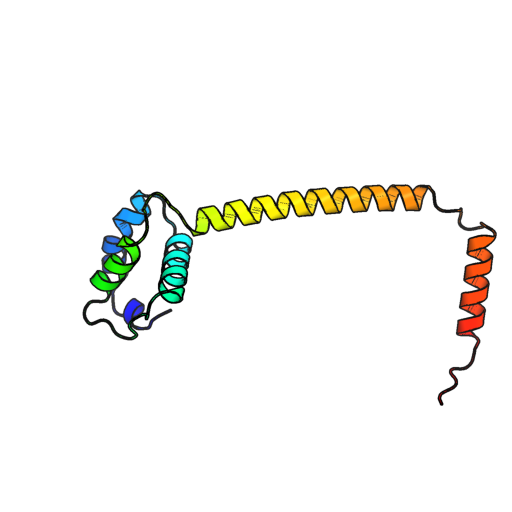A . ARG A 1 112 ? -23.610 -7.869 45.626 1.00 84.88 112 ARG A CA 1
ATOM 877 C C . ARG A 1 112 ? -23.619 -9.018 46.638 1.00 84.88 112 ARG A C 1
ATOM 879 O O . ARG A 1 112 ? -22.588 -9.659 46.824 1.00 84.88 112 ARG A O 1
ATOM 886 N N . GLN A 1 113 ? -24.769 -9.307 47.246 1.00 86.94 113 GLN A N 1
ATOM 887 C CA . GLN A 1 113 ? -24.909 -10.410 48.201 1.00 86.94 113 GLN A CA 1
ATOM 888 C C . GLN A 1 113 ? -24.624 -11.772 47.552 1.00 86.94 113 GLN A C 1
ATOM 890 O O . GLN A 1 113 ? -23.874 -12.563 48.119 1.00 86.94 113 GLN A O 1
ATOM 895 N N . VAL A 1 114 ? -25.129 -12.014 46.337 1.00 87.25 114 VAL A N 1
ATOM 896 C CA . VAL A 1 114 ? -24.866 -13.257 45.588 1.00 87.25 114 VAL A CA 1
ATOM 897 C C . VAL A 1 114 ? -23.381 -13.409 45.245 1.00 87.25 114 VAL A C 1
ATOM 899 O O . VAL A 1 114 ? -22.822 -14.495 45.388 1.00 87.25 114 VAL A O 1
ATOM 902 N N . ILE A 1 115 ? -22.707 -12.330 44.829 1.00 88.56 115 ILE A N 1
ATOM 903 C CA . ILE A 1 115 ? -21.261 -12.359 44.548 1.00 88.56 115 ILE A CA 1
ATOM 904 C C . ILE A 1 115 ? -20.467 -12.707 45.813 1.00 88.56 115 ILE A C 1
ATOM 906 O O . ILE A 1 115 ? -19.549 -13.526 45.754 1.00 88.56 115 ILE A O 1
ATOM 910 N N . GLU A 1 116 ? -20.817 -12.116 46.956 1.00 89.38 116 GLU A N 1
ATOM 911 C CA . GLU A 1 116 ? -20.176 -12.433 48.235 1.00 89.38 116 GLU A CA 1
ATOM 912 C C . GLU A 1 116 ? -20.450 -13.875 48.680 1.00 89.38 116 GLU A C 1
ATOM 914 O O . GLU A 1 116 ? -19.544 -14.543 49.180 1.00 89.38 116 GLU A O 1
ATOM 919 N N . GLU A 1 117 ? -21.649 -14.407 48.435 1.00 87.31 117 GLU A N 1
ATOM 920 C CA . GLU A 1 117 ? -21.953 -15.819 48.682 1.00 87.31 117 GLU A CA 1
ATOM 921 C C . GLU A 1 117 ? -21.084 -16.743 47.812 1.00 87.31 117 GLU A C 1
ATOM 923 O O . GLU A 1 117 ? -20.499 -17.702 48.318 1.00 87.31 117 GLU A O 1
ATOM 928 N N . ILE A 1 118 ? -20.931 -16.433 46.521 1.00 86.88 118 ILE A N 1
ATOM 929 C CA . ILE A 1 118 ? -20.087 -17.202 45.594 1.00 86.88 118 ILE A CA 1
ATOM 930 C C . ILE A 1 118 ? -18.616 -17.161 46.024 1.00 86.88 118 ILE A C 1
ATOM 932 O O . ILE A 1 118 ? -17.963 -18.202 46.014 1.00 86.88 118 ILE A O 1
ATOM 936 N N . LYS A 1 119 ? -18.094 -16.001 46.446 1.00 85.94 119 LYS A N 1
ATOM 937 C CA . LYS A 1 119 ? -16.718 -15.884 46.969 1.00 85.94 119 LYS A CA 1
ATOM 938 C C . LYS A 1 119 ? -16.498 -16.714 48.232 1.00 85.94 119 LYS A C 1
ATOM 940 O O . LYS A 1 119 ? -15.408 -17.243 48.431 1.00 85.94 119 LYS A O 1
ATOM 945 N N . ARG A 1 120 ? -17.517 -16.814 49.089 1.00 84.44 120 ARG A N 1
ATOM 946 C CA . ARG A 1 120 ? -17.469 -17.603 50.328 1.00 84.44 120 ARG A CA 1
ATOM 947 C C . ARG A 1 120 ? -17.610 -19.103 50.086 1.00 84.44 120 ARG A C 1
ATOM 949 O O . ARG A 1 120 ? -17.282 -19.882 50.979 1.00 84.44 120 ARG A O 1
ATOM 956 N N . ARG A 1 121 ? -18.074 -19.538 48.907 1.00 80.06 121 ARG A N 1
ATOM 957 C CA . ARG A 1 121 ? -18.149 -20.966 48.582 1.00 80.06 121 ARG A CA 1
ATOM 958 C C . ARG A 1 121 ? -16.738 -21.529 48.369 1.00 80.06 121 ARG A C 1
ATOM 960 O O . ARG A 1 121 ? -16.015 -21.052 47.495 1.00 80.06 121 ARG A O 1
ATOM 967 N N . PRO A 1 122 ? -16.339 -22.573 49.115 1.00 74.00 122 PRO A N 1
ATOM 968 C CA . PRO A 1 122 ? -15.049 -23.212 48.910 1.00 74.00 122 PRO A CA 1
ATOM 969 C C . PRO A 1 122 ? -14.990 -23.827 47.508 1.00 74.00 122 PRO A C 1
ATOM 971 O O . PRO A 1 122 ? -15.931 -24.493 47.063 1.00 74.00 122 PRO A O 1
ATOM 974 N N . LYS A 1 123 ? -13.874 -23.600 46.807 1.00 70.00 123 LYS A N 1
ATOM 975 C CA . LYS A 1 123 ? -13.625 -24.119 45.458 1.00 70.00 123 LYS A CA 1
ATOM 976 C C . LYS A 1 123 ? -13.549 -25.649 45.513 1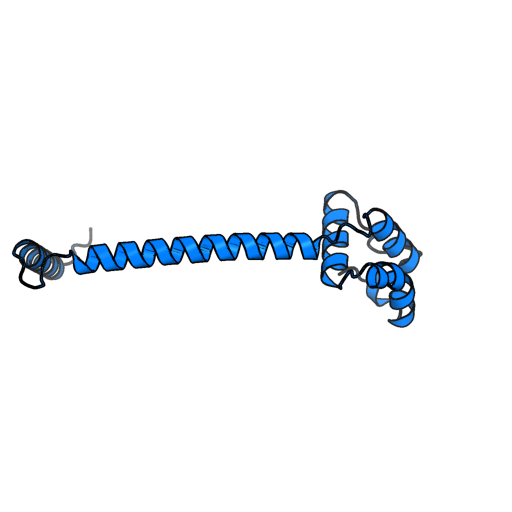.00 70.00 123 LYS A C 1
ATOM 978 O O . LYS A 1 123 ? -12.506 -26.217 45.822 1.00 70.00 123 LYS A O 1
ATOM 983 N N . ARG A 1 124 ? -14.675 -26.319 45.254 1.00 63.66 124 ARG A N 1
ATOM 984 C CA . ARG A 1 124 ? -14.738 -27.780 45.125 1.00 63.66 124 ARG A CA 1
ATOM 985 C C . ARG A 1 124 ? -14.080 -28.175 43.807 1.00 63.66 124 ARG A C 1
ATOM 987 O O . ARG A 1 124 ? -14.674 -28.005 42.747 1.00 63.66 124 ARG A O 1
ATOM 994 N N . TRP A 1 125 ? -12.855 -28.674 43.888 1.00 57.72 125 TRP A N 1
ATOM 995 C CA . TRP A 1 125 ? -12.247 -29.428 42.799 1.00 57.72 125 TRP A CA 1
ATOM 996 C C . TRP A 1 125 ? -12.915 -30.810 42.752 1.00 57.72 125 TRP A C 1
ATOM 998 O O . TRP A 1 125 ? -13.069 -31.449 43.794 1.00 57.72 125 TRP A O 1
ATOM 1008 N N . ARG A 1 126 ? -13.396 -31.203 41.570 1.00 54.41 126 ARG A N 1
ATOM 1009 C CA . ARG A 1 126 ? -13.848 -32.561 41.248 1.00 54.41 126 ARG A CA 1
ATOM 1010 C C . ARG A 1 126 ? -12.782 -33.238 40.409 1.00 54.41 126 ARG A C 1
ATOM 1012 O O . ARG A 1 126 ? -12.170 -32.508 39.597 1.00 54.41 126 ARG A O 1
#

Foldseek 3Di:
DAPQVVVDDPVLLCVLCVVLVVLVADPVLLVVLVVVLVVVDDDDSDDPDPSVVSSVSPVVDDSNCRPVVVVVVVVVVVVVVVVVVVVVVVVVVVVVVVVDDDCPDPVNVVVVVVVVVVVPDPPDDD

Sequence (126 aa):
MPPWIRRHGKTAWARVLAPFVAAQWDADDIAEALRDYAIGHYVLSSPRNALGYLRSILNTFDLQDRPAAIIRAEAAARDTERRAKQEQLRTEWAARNASAAGENSPGRQAARQVIEEIKRRPKRWR

pLDDT: mean 84.16, std 7.83, range [54.41, 94.06]

Radius of gyration: 29.72 Å; chains: 1; bounding box: 55×45×69 Å

Organism: NCBI:txid616997

Secondary structure (DSSP, 8-state):
--GGGGGS-HHHHHHHHHHHHHTT--HHHHHHHHHHHHHHSPPPSS-SSHHHHHHHHHTTS-TT--HHHHHHHHHHHHHHHHHHHHHHHHHHHHHHHHTSPPTT-HHHHHHHHHHHHHHHS-----